Protein AF-A0A7S3SKT9-F1 (afdb_monomer_lite)

Sequence (133 aa):
GEGPEDDESVDGGITPSVGVTDDGWDVSSNMTMEVPSSEAVAAERRRREVLLQRSQEELEFPDEVDTPLEIPAKQRFARYRGLKSFRTSTWDPYEELPTEYSRIWEFEAFQSTARVVREQYVDDCYDLEGGGV

Structure (mmCIF, N/CA/C/O backbone):
data_AF-A0A7S3SKT9-F1
#
_entry.id   AF-A0A7S3SKT9-F1
#
loop_
_atom_site.group_PDB
_atom_site.id
_atom_site.type_symbol
_atom_site.label_atom_id
_atom_site.label_alt_id
_atom_site.label_comp_id
_atom_site.label_asym_id
_atom_site.label_entity_id
_atom_site.label_seq_id
_atom_site.pdbx_PDB_ins_code
_atom_site.Cartn_x
_atom_site.Cartn_y
_atom_site.Cartn_z
_atom_site.occupancy
_atom_site.B_iso_or_equiv
_atom_site.auth_seq_id
_atom_site.auth_comp_id
_atom_site.auth_asym_id
_atom_site.auth_atom_id
_atom_site.pdbx_PDB_model_num
ATOM 1 N N . GLY A 1 1 ? 26.212 59.040 34.677 1.00 35.34 1 GLY A N 1
ATOM 2 C CA . GLY A 1 1 ? 25.658 58.460 33.444 1.00 35.34 1 GLY A CA 1
ATOM 3 C C . GLY A 1 1 ? 25.681 59.542 32.397 1.00 35.34 1 GLY A C 1
ATOM 4 O O . GLY A 1 1 ? 26.724 60.170 32.272 1.00 35.34 1 GLY A O 1
ATOM 5 N N . GLU A 1 2 ? 24.612 59.811 31.660 1.00 37.66 2 GLU A N 1
ATOM 6 C CA . GLU A 1 2 ? 23.287 59.164 31.597 1.00 37.66 2 GLU A CA 1
ATOM 7 C C . GLU A 1 2 ? 22.686 59.449 30.198 1.00 37.66 2 GLU A C 1
ATOM 9 O O . GLU A 1 2 ? 23.268 60.221 29.435 1.00 37.66 2 GLU A O 1
ATOM 14 N N . GLY A 1 3 ? 21.559 58.816 29.847 1.00 38.81 3 GLY A N 1
ATOM 15 C CA . GLY A 1 3 ? 20.679 59.304 28.768 1.00 38.81 3 GLY A CA 1
ATOM 16 C C . GLY A 1 3 ? 19.714 60.386 29.295 1.00 38.81 3 GLY A 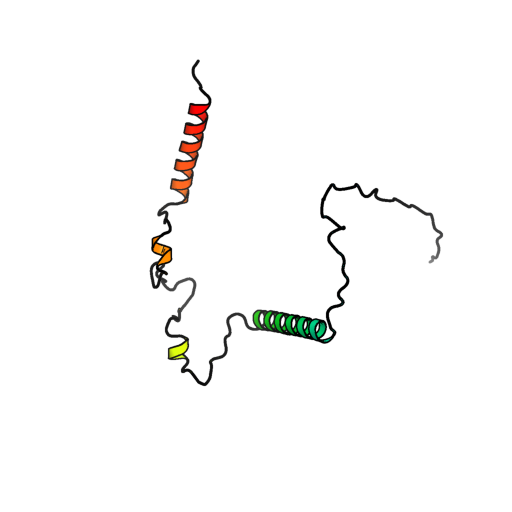C 1
ATOM 17 O O . GLY A 1 3 ? 20.063 61.028 30.290 1.00 38.81 3 GLY A O 1
ATOM 18 N N . PRO A 1 4 ? 18.482 60.516 28.758 1.00 57.97 4 PRO A N 1
ATOM 19 C CA . PRO A 1 4 ? 17.880 59.761 27.640 1.00 57.97 4 PRO A CA 1
ATOM 20 C C . PRO A 1 4 ? 17.155 60.661 26.591 1.00 57.97 4 PRO A C 1
ATOM 22 O O . PRO A 1 4 ? 17.327 61.874 26.623 1.00 57.97 4 PRO A O 1
ATOM 25 N N . GLU A 1 5 ? 16.391 60.020 25.683 1.00 45.66 5 GLU A N 1
ATOM 26 C CA . GLU A 1 5 ? 15.073 60.390 25.077 1.00 45.66 5 GLU A CA 1
ATOM 27 C C . GLU A 1 5 ? 14.834 61.741 24.333 1.00 45.66 5 GLU A C 1
ATOM 29 O O . GLU A 1 5 ? 15.294 62.784 24.785 1.00 45.66 5 GLU A O 1
ATOM 34 N N . ASP A 1 6 ? 14.015 61.893 23.264 1.00 44.69 6 ASP A N 1
ATOM 35 C CA . ASP A 1 6 ? 13.469 61.098 22.107 1.00 44.69 6 ASP A CA 1
ATOM 36 C C . ASP A 1 6 ? 12.550 62.082 21.284 1.00 44.69 6 ASP A C 1
ATOM 38 O O . ASP A 1 6 ? 12.169 63.113 21.840 1.00 44.69 6 ASP A O 1
ATOM 42 N N . ASP A 1 7 ? 12.091 61.956 20.019 1.00 46.03 7 ASP A N 1
ATOM 43 C CA . ASP A 1 7 ? 12.317 61.084 18.831 1.00 46.03 7 ASP A CA 1
ATOM 44 C C . ASP A 1 7 ? 11.963 61.890 17.523 1.00 46.03 7 ASP A C 1
ATOM 46 O O . ASP A 1 7 ? 12.800 62.656 17.050 1.00 46.03 7 ASP A O 1
ATOM 50 N N . GLU A 1 8 ? 10.714 61.805 17.016 1.00 43.25 8 GLU A N 1
ATOM 51 C CA . GLU A 1 8 ? 10.054 62.510 15.876 1.00 43.25 8 GLU A CA 1
ATOM 52 C C . GLU A 1 8 ? 10.393 62.134 14.400 1.00 43.25 8 GLU A C 1
ATOM 54 O O . GLU A 1 8 ? 11.154 62.798 13.699 1.00 43.25 8 GLU A O 1
ATOM 59 N N . SER A 1 9 ? 9.692 61.097 13.915 1.00 49.25 9 SER A N 1
ATOM 60 C CA . SER A 1 9 ? 8.862 61.018 12.678 1.00 49.25 9 SER A CA 1
ATOM 61 C C . SER A 1 9 ? 9.309 61.589 11.296 1.00 49.25 9 SER A C 1
ATOM 63 O O . SER A 1 9 ? 9.470 62.790 11.099 1.00 49.25 9 SER A O 1
ATOM 65 N N . VAL A 1 10 ? 9.297 60.730 10.250 1.00 48.28 10 VAL A N 1
ATOM 66 C CA . VAL A 1 10 ? 9.126 61.086 8.809 1.00 48.28 10 VAL A CA 1
ATOM 67 C C . VAL A 1 10 ? 8.372 59.965 8.050 1.00 48.28 10 VAL A C 1
ATOM 69 O O . VAL A 1 10 ? 8.584 58.784 8.318 1.00 48.28 10 VAL A O 1
ATOM 72 N N . ASP A 1 11 ? 7.502 60.336 7.099 1.00 44.66 11 ASP A N 1
ATOM 73 C CA . ASP A 1 11 ? 6.715 59.444 6.215 1.00 44.66 11 ASP A CA 1
ATOM 74 C C . ASP A 1 11 ? 7.532 58.807 5.060 1.00 44.66 11 ASP A C 1
ATOM 76 O O . ASP A 1 11 ? 8.561 59.329 4.634 1.00 44.66 11 ASP A O 1
ATOM 80 N N . GLY A 1 12 ? 7.054 57.678 4.521 1.00 41.09 12 GLY A N 1
ATOM 81 C CA . GLY A 1 12 ? 7.745 56.884 3.499 1.00 41.09 12 GLY A CA 1
ATOM 82 C C . GLY A 1 12 ? 6.844 55.937 2.698 1.00 41.09 12 GLY A C 1
ATOM 83 O O . GLY A 1 12 ? 7.217 54.787 2.464 1.00 41.09 12 GLY A O 1
ATOM 84 N N . GLY A 1 13 ? 5.647 56.379 2.301 1.00 36.22 13 GLY A N 1
ATOM 85 C CA . GLY A 1 13 ? 4.684 55.547 1.570 1.00 36.22 13 GLY A CA 1
ATOM 86 C C . GLY A 1 13 ? 5.191 54.995 0.224 1.00 36.22 13 GLY A C 1
ATOM 87 O O . GLY A 1 13 ? 5.362 55.738 -0.741 1.00 36.22 13 GLY A O 1
ATOM 88 N N . ILE A 1 14 ? 5.334 53.668 0.127 1.00 41.94 14 ILE A N 1
ATOM 89 C CA . ILE A 1 14 ? 5.531 52.934 -1.135 1.00 41.94 14 ILE A CA 1
ATOM 90 C C . ILE A 1 14 ? 4.276 52.103 -1.408 1.00 41.94 14 ILE A C 1
ATOM 92 O O . ILE A 1 14 ? 4.008 51.121 -0.716 1.00 41.94 14 ILE A O 1
ATOM 96 N N . THR A 1 15 ? 3.506 52.474 -2.431 1.00 41.81 15 THR A N 1
ATOM 97 C CA . THR A 1 15 ? 2.360 51.687 -2.898 1.00 41.81 15 THR A CA 1
ATOM 98 C C . THR A 1 15 ? 2.820 50.624 -3.905 1.00 41.81 15 THR A C 1
ATOM 100 O O . THR A 1 15 ? 3.274 50.974 -4.997 1.00 41.81 15 THR A O 1
ATOM 103 N N . PRO A 1 16 ? 2.704 49.315 -3.605 1.00 46.66 16 PRO A N 1
ATOM 104 C CA . PRO A 1 16 ? 2.923 48.291 -4.614 1.00 46.66 16 PRO A CA 1
ATOM 105 C C . PRO A 1 16 ? 1.783 48.354 -5.636 1.00 46.66 16 PRO A C 1
ATOM 107 O O . PRO A 1 16 ? 0.624 48.091 -5.317 1.00 46.66 16 PRO A O 1
ATOM 110 N N . SER A 1 17 ? 2.116 48.719 -6.875 1.00 45.38 17 SER A N 1
ATOM 111 C CA . SER A 1 17 ? 1.196 48.645 -8.009 1.00 45.38 17 SER A CA 1
ATOM 112 C C . SER A 1 17 ? 0.758 47.192 -8.202 1.00 45.38 17 SER A C 1
ATOM 114 O O . SER A 1 17 ? 1.545 46.358 -8.651 1.00 45.38 17 SER A O 1
ATOM 116 N N . VAL A 1 18 ? -0.488 46.875 -7.836 1.00 49.91 18 VAL A N 1
ATOM 117 C CA . VAL A 1 18 ? -1.071 45.565 -8.131 1.00 49.91 18 VAL A CA 1
ATOM 118 C C . VAL A 1 18 ? -1.285 45.468 -9.641 1.00 49.91 18 VAL A C 1
ATOM 120 O O . VAL A 1 18 ? -2.116 46.169 -10.219 1.00 49.91 18 VAL A O 1
ATOM 123 N N . GLY A 1 19 ? -0.475 44.635 -10.291 1.00 44.03 19 GLY A N 1
ATOM 124 C CA . GLY A 1 19 ? -0.663 44.308 -11.697 1.00 44.03 19 GLY A CA 1
ATOM 125 C C . GLY A 1 19 ? -1.974 43.550 -11.878 1.00 44.03 19 GLY A C 1
ATOM 126 O O . GLY A 1 19 ? -2.279 42.650 -11.099 1.00 44.03 19 GLY A O 1
ATOM 127 N N . VAL A 1 20 ? -2.737 43.904 -12.912 1.00 49.44 20 VAL A N 1
ATOM 128 C CA . VAL A 1 20 ? -3.871 43.089 -13.358 1.00 49.44 20 VAL A CA 1
ATOM 129 C C . VAL A 1 20 ? -3.310 41.770 -13.878 1.00 49.44 20 VAL A C 1
ATOM 131 O O . VAL A 1 20 ? -2.650 41.752 -14.917 1.00 49.44 20 VAL A O 1
ATOM 134 N N . THR A 1 21 ? -3.553 40.679 -13.157 1.00 49.12 21 THR A N 1
ATOM 135 C CA . THR A 1 21 ? -3.407 39.334 -13.708 1.00 49.12 21 THR A CA 1
ATOM 136 C C . THR A 1 21 ? -4.688 38.969 -14.454 1.00 49.12 21 THR A C 1
ATOM 138 O O . THR A 1 21 ? -5.794 39.257 -13.997 1.00 49.12 21 THR A O 1
ATOM 141 N N . ASP A 1 22 ? -4.538 38.360 -15.630 1.00 52.44 22 ASP A N 1
ATOM 142 C CA . ASP A 1 22 ? -5.639 37.948 -16.516 1.00 52.44 22 ASP A CA 1
ATOM 143 C C . ASP A 1 22 ? -6.278 36.625 -16.042 1.00 52.44 22 ASP A C 1
ATOM 145 O O . ASP A 1 22 ? -6.556 35.708 -16.813 1.00 52.44 22 ASP A O 1
ATOM 149 N N . ASP A 1 23 ? -6.464 36.496 -14.726 1.00 48.84 23 ASP A N 1
ATOM 150 C CA . ASP A 1 23 ? -7.095 35.344 -14.093 1.00 48.84 23 ASP A CA 1
ATOM 151 C C . ASP A 1 23 ? -8.611 35.439 -14.308 1.00 48.84 23 ASP A C 1
ATOM 153 O O . ASP A 1 23 ? -9.349 35.897 -13.434 1.00 48.84 23 ASP A O 1
ATOM 157 N N . GLY A 1 24 ? -9.060 35.036 -15.502 1.00 51.44 24 GLY A N 1
ATOM 158 C CA . GLY A 1 24 ? -10.428 35.149 -16.030 1.00 51.44 24 GLY A CA 1
ATOM 159 C C . GLY A 1 24 ? -11.513 34.335 -15.309 1.00 51.44 24 GLY A C 1
ATOM 160 O O . GLY A 1 24 ? -12.321 33.663 -15.951 1.00 51.44 24 GLY A O 1
ATOM 161 N N . TRP A 1 25 ? -11.551 34.392 -13.980 1.00 54.81 25 TRP A N 1
ATOM 162 C CA . TRP A 1 25 ? -12.648 33.904 -13.154 1.00 54.81 25 TRP A CA 1
ATOM 163 C C . TRP A 1 25 ? -13.833 34.862 -13.273 1.00 54.81 25 TRP A C 1
ATOM 165 O O . TRP A 1 25 ? -13.750 36.030 -12.897 1.00 54.81 25 TRP A O 1
ATOM 175 N N . ASP A 1 26 ? -14.953 34.365 -13.793 1.00 52.72 26 ASP A N 1
ATOM 176 C CA . ASP A 1 26 ? -16.154 35.166 -14.021 1.00 52.72 26 ASP A CA 1
ATOM 177 C C . ASP A 1 26 ? -16.865 35.540 -12.703 1.00 52.72 26 ASP A C 1
ATOM 179 O O . ASP A 1 26 ? -17.752 34.836 -12.212 1.00 52.72 26 ASP A O 1
ATOM 183 N N . VAL A 1 27 ? -16.510 36.706 -12.153 1.00 55.03 27 VAL A N 1
ATOM 184 C CA . VAL A 1 27 ? -17.158 37.325 -10.977 1.00 55.03 27 VAL A CA 1
ATOM 185 C C . VAL A 1 27 ? -18.551 37.909 -11.318 1.00 55.03 27 VAL A C 1
ATOM 187 O O . VAL A 1 27 ? -19.092 38.723 -10.573 1.00 55.03 27 VAL A O 1
ATOM 190 N N . SER A 1 28 ? -19.182 37.490 -12.423 1.00 51.56 28 SER A N 1
ATOM 191 C CA . SER A 1 28 ? -20.598 37.752 -12.725 1.00 51.56 28 SER A CA 1
ATOM 192 C C . SER A 1 28 ? -21.509 36.521 -12.601 1.00 51.56 28 SER A C 1
ATOM 194 O O . SER A 1 28 ? -22.731 36.668 -12.687 1.00 51.56 28 SER A O 1
ATOM 196 N N . SER A 1 29 ? -20.964 35.333 -12.292 1.00 56.22 29 SER A N 1
ATOM 197 C CA . SER A 1 29 ? -21.740 34.107 -12.039 1.00 56.22 29 SER A CA 1
ATOM 198 C C . SER A 1 29 ? -22.517 34.151 -10.709 1.00 56.22 29 SER A C 1
ATOM 200 O O . SER A 1 29 ? -22.194 33.463 -9.741 1.00 56.22 29 SER A O 1
ATOM 202 N N . ASN A 1 30 ? -23.579 34.957 -10.700 1.00 57.53 30 ASN A N 1
ATOM 203 C CA . ASN A 1 30 ? -24.684 35.000 -9.746 1.00 57.53 30 ASN A CA 1
ATOM 204 C C . ASN A 1 30 ? -24.304 34.842 -8.260 1.00 57.53 30 ASN A C 1
ATOM 206 O O . ASN A 1 30 ? -24.557 33.805 -7.644 1.00 57.53 30 ASN A O 1
ATOM 210 N N . MET A 1 31 ? -23.816 35.925 -7.646 1.00 51.06 31 MET A N 1
ATOM 211 C CA . MET A 1 31 ? -23.695 36.057 -6.186 1.00 51.06 31 MET A CA 1
ATOM 212 C C . MET A 1 31 ? -25.079 36.220 -5.512 1.00 51.06 31 MET A C 1
ATOM 214 O O . MET A 1 31 ? -25.312 37.145 -4.731 1.00 51.06 31 MET A O 1
ATOM 218 N N . THR A 1 32 ? -26.020 35.313 -5.802 1.00 57.19 32 THR A N 1
ATOM 219 C CA . THR A 1 32 ? -27.221 35.121 -4.987 1.00 57.19 32 THR A CA 1
ATOM 220 C C . THR A 1 32 ? -26.758 34.712 -3.598 1.00 57.19 32 THR A C 1
ATOM 222 O O . THR A 1 32 ? -26.364 33.573 -3.358 1.00 57.19 32 THR A O 1
ATOM 225 N N . MET A 1 33 ? -26.814 35.661 -2.667 1.00 58.00 33 MET A N 1
ATOM 226 C CA . MET A 1 33 ? -26.632 35.403 -1.245 1.00 58.00 33 MET A CA 1
ATOM 227 C C . MET A 1 33 ? -27.896 34.729 -0.691 1.00 58.00 33 MET A C 1
ATOM 229 O O . MET A 1 33 ? -28.612 35.289 0.138 1.00 58.00 33 MET A O 1
ATOM 233 N N . GLU A 1 34 ? -28.177 33.513 -1.165 1.00 65.12 34 GLU A N 1
ATOM 234 C CA . GLU A 1 34 ? -29.023 32.561 -0.452 1.00 65.12 34 GLU A CA 1
ATOM 235 C C . GLU A 1 34 ? -28.307 32.234 0.857 1.00 65.12 34 GLU A C 1
ATOM 237 O O . GLU A 1 34 ? -27.440 31.364 0.926 1.00 65.12 34 GLU A O 1
ATOM 242 N N . VAL A 1 35 ? -28.615 33.022 1.891 1.00 71.88 35 VAL A N 1
ATOM 243 C CA . VAL A 1 35 ? -28.061 32.845 3.231 1.00 71.88 35 VAL A CA 1
ATOM 244 C C . VAL A 1 35 ? -28.420 31.426 3.677 1.00 71.88 35 VAL A C 1
ATOM 246 O O . VAL A 1 35 ? -29.610 31.145 3.855 1.00 71.88 35 VAL A O 1
ATOM 249 N N . PRO A 1 36 ? -27.439 30.516 3.847 1.00 73.12 36 PRO A N 1
ATOM 250 C CA . PRO A 1 36 ? -27.732 29.150 4.251 1.00 73.12 36 PRO A CA 1
ATOM 251 C C . PRO A 1 36 ? -28.463 29.186 5.591 1.00 73.12 36 PRO A C 1
ATOM 253 O O . PRO A 1 36 ? -28.092 29.956 6.482 1.00 73.12 36 PRO A O 1
ATOM 256 N N . SER A 1 37 ? -29.517 28.375 5.730 1.00 82.06 37 SER A N 1
ATOM 257 C CA . SER A 1 37 ? -30.349 28.407 6.935 1.00 82.06 37 SER A CA 1
ATOM 258 C C . SER A 1 37 ? -29.500 28.196 8.191 1.00 82.06 37 SER A C 1
ATOM 260 O O . SER A 1 37 ? -28.463 27.525 8.163 1.00 82.06 37 SER A O 1
ATOM 262 N N . SER A 1 38 ? -29.943 28.746 9.322 1.00 83.75 38 SER A N 1
ATOM 263 C CA . SER A 1 38 ? -29.263 28.568 10.612 1.00 83.75 38 SER A CA 1
ATOM 264 C C . SER A 1 38 ? -29.014 27.088 10.936 1.00 83.75 38 SER A C 1
ATOM 266 O O . SER A 1 38 ? -27.965 26.739 11.476 1.00 83.75 38 SER A O 1
ATOM 268 N N . GLU A 1 39 ? -29.933 26.210 10.528 1.00 86.81 39 GLU A N 1
ATOM 269 C CA . GLU A 1 39 ? -29.812 24.754 10.624 1.00 86.81 39 GLU A CA 1
ATOM 270 C C . GLU A 1 39 ? -28.709 24.183 9.723 1.00 86.81 39 GLU A C 1
ATOM 272 O O . GLU A 1 39 ? -27.935 23.341 10.181 1.00 86.81 39 GLU A O 1
ATOM 277 N N . ALA A 1 40 ? -28.590 24.653 8.476 1.00 87.06 40 ALA A N 1
ATOM 278 C CA . ALA A 1 40 ? -27.536 24.241 7.548 1.00 87.06 40 ALA A CA 1
ATOM 279 C C . ALA A 1 40 ? -26.147 24.682 8.042 1.00 87.06 40 ALA A C 1
ATOM 281 O O . ALA A 1 40 ? -25.221 23.872 8.087 1.00 87.06 40 ALA A O 1
ATOM 282 N N . VAL A 1 41 ? -26.016 25.927 8.515 1.00 86.94 41 VAL A N 1
ATOM 283 C CA . VAL A 1 41 ? -24.772 26.441 9.121 1.00 86.94 41 VAL A CA 1
ATOM 284 C C . VAL A 1 41 ? -24.406 25.654 10.386 1.00 86.94 41 VAL A C 1
ATOM 286 O O . VAL A 1 41 ? -23.240 25.310 10.590 1.00 86.94 41 VAL A O 1
ATOM 289 N N . ALA A 1 42 ? -25.389 25.306 11.224 1.00 89.62 42 ALA A N 1
ATOM 290 C CA . ALA A 1 42 ? -25.174 24.487 12.417 1.00 89.62 42 ALA A CA 1
ATOM 291 C C . ALA A 1 42 ? -24.891 23.005 12.100 1.00 89.62 42 ALA A C 1
ATOM 293 O O . ALA A 1 42 ? -24.203 22.330 12.865 1.00 89.62 42 ALA A O 1
ATOM 294 N N . ALA A 1 43 ? -25.412 22.460 10.998 1.00 89.62 43 ALA A N 1
ATOM 295 C CA . ALA A 1 43 ? -25.069 21.122 10.518 1.00 89.62 43 ALA A CA 1
ATOM 296 C C . ALA A 1 43 ? -23.628 21.071 9.991 1.00 89.62 43 ALA A C 1
ATOM 298 O O . ALA A 1 43 ? -22.880 20.163 10.350 1.00 89.62 43 ALA A O 1
ATOM 299 N N . GLU A 1 44 ? -23.214 22.071 9.212 1.00 87.94 44 GLU A N 1
ATOM 300 C CA . GLU A 1 44 ? -21.863 22.135 8.653 1.00 87.94 44 GLU A CA 1
ATOM 301 C C . GLU A 1 44 ? -20.801 22.417 9.725 1.00 87.94 44 GLU A C 1
ATOM 303 O O . GLU A 1 44 ? -19.730 21.809 9.710 1.00 87.94 44 GLU A O 1
ATOM 308 N N . ARG A 1 45 ? -21.124 23.236 10.738 1.00 89.88 45 ARG A N 1
ATOM 309 C CA . ARG A 1 45 ? -20.268 23.385 11.924 1.00 89.88 45 ARG A CA 1
ATOM 310 C C . ARG A 1 45 ? -20.056 22.043 12.638 1.00 89.88 45 ARG A C 1
ATOM 312 O O . ARG A 1 45 ? -18.909 21.661 12.842 1.00 89.88 45 ARG A O 1
ATOM 319 N N . ARG A 1 46 ? -21.131 21.297 12.928 1.00 91.56 46 ARG A N 1
ATOM 320 C CA . ARG A 1 46 ? -21.047 19.975 13.583 1.00 91.56 46 ARG A CA 1
ATOM 321 C C . ARG A 1 46 ? -20.246 18.957 12.768 1.00 91.56 46 ARG A C 1
ATOM 323 O O . ARG A 1 46 ? -19.478 18.193 13.339 1.00 91.56 46 ARG A O 1
ATOM 330 N N . ARG A 1 47 ? -20.378 18.955 11.434 1.00 91.56 47 ARG A N 1
ATOM 331 C CA . ARG A 1 47 ? -19.538 18.125 10.546 1.00 91.56 47 ARG A CA 1
ATOM 332 C C . ARG A 1 47 ? -18.058 18.469 10.692 1.00 91.56 47 ARG A C 1
ATOM 334 O O . ARG A 1 47 ? -17.244 17.566 10.849 1.00 91.56 47 ARG A O 1
ATOM 341 N N . ARG A 1 48 ? -17.715 19.762 10.678 1.00 91.69 48 ARG A N 1
ATOM 342 C CA . ARG A 1 48 ? -16.335 20.232 10.865 1.00 91.69 48 ARG A CA 1
ATOM 343 C C . ARG A 1 48 ? -15.787 19.872 12.246 1.00 91.69 48 ARG A C 1
ATOM 345 O O . ARG A 1 48 ? -14.650 19.431 12.328 1.00 91.69 48 ARG A O 1
ATOM 352 N N . GLU A 1 49 ? -16.586 20.015 13.299 1.00 93.19 49 GLU A N 1
ATOM 353 C CA . GLU A 1 49 ? -16.220 19.625 14.669 1.00 93.19 49 GLU A CA 1
ATOM 354 C C . GLU A 1 49 ? -15.911 18.118 14.758 1.00 93.19 49 GLU A C 1
ATOM 356 O O . GLU A 1 49 ? -14.844 17.755 15.245 1.00 93.19 49 GLU A O 1
ATOM 361 N N . VAL A 1 50 ? -16.756 17.250 14.185 1.00 93.56 50 VAL A N 1
ATOM 362 C CA . VAL A 1 50 ? -16.524 15.789 14.143 1.00 93.56 50 VAL A CA 1
ATOM 363 C C . VAL A 1 50 ? -15.295 15.406 13.307 1.00 93.56 50 VAL A C 1
ATOM 365 O O . VAL A 1 50 ? -14.570 14.483 13.671 1.00 93.56 50 VAL A O 1
ATOM 368 N N . LEU A 1 51 ? -15.031 16.097 12.193 1.00 91.31 51 LEU A N 1
ATOM 369 C CA . LEU A 1 51 ? -13.825 15.862 11.385 1.00 91.31 51 LEU A CA 1
ATOM 370 C C . LEU A 1 51 ? -12.547 16.294 12.121 1.00 91.31 51 LEU A C 1
ATOM 372 O O . LEU A 1 51 ? -11.541 15.592 12.052 1.00 91.31 51 LEU A O 1
ATOM 376 N N . LEU A 1 52 ? -12.589 17.414 12.850 1.00 93.44 52 LEU A N 1
ATOM 377 C CA . LEU A 1 52 ? -11.467 17.885 13.666 1.00 93.44 52 LEU A CA 1
ATOM 378 C C . LEU A 1 52 ? -11.194 16.963 14.860 1.00 93.44 52 LEU A C 1
ATOM 380 O O . LEU A 1 52 ? -10.032 16.699 15.143 1.00 93.44 52 LEU A O 1
ATOM 384 N N . GLN A 1 53 ? -12.237 16.447 15.519 1.00 91.25 53 GLN A N 1
ATOM 385 C CA . GLN A 1 53 ? -12.107 15.468 16.607 1.00 91.25 53 GLN A CA 1
ATOM 386 C C . GLN A 1 53 ? -11.425 14.187 16.120 1.00 91.25 53 GLN A C 1
ATOM 388 O O . GLN A 1 53 ? -10.376 13.827 16.643 1.00 91.25 53 GLN A O 1
ATOM 393 N N . ARG A 1 54 ? -11.916 13.587 15.028 1.00 87.81 54 ARG A N 1
ATOM 394 C CA . ARG A 1 54 ? -11.292 12.397 14.420 1.00 87.81 54 ARG A CA 1
ATOM 395 C C . ARG A 1 54 ? -9.839 12.619 14.011 1.00 87.81 54 ARG A C 1
ATOM 397 O O . ARG A 1 54 ? -9.004 11.752 14.222 1.00 87.81 54 ARG A O 1
ATOM 404 N N . SER A 1 55 ? -9.524 13.796 13.470 1.00 89.75 55 SER A N 1
ATOM 405 C CA . SER A 1 55 ? -8.149 14.159 13.113 1.00 89.75 55 SER A CA 1
ATOM 406 C C . SER A 1 55 ? -7.236 14.375 14.328 1.00 89.75 55 SER A C 1
ATOM 408 O O . SER A 1 55 ? -6.022 14.376 14.149 1.00 89.75 55 SER A O 1
ATOM 410 N N . GLN A 1 56 ? -7.776 14.599 15.529 1.00 91.38 56 GLN A N 1
ATOM 411 C CA . GLN A 1 56 ? -7.004 14.649 16.777 1.00 91.38 56 GLN A CA 1
ATOM 412 C C . GLN A 1 56 ? -6.857 13.245 17.374 1.00 91.38 56 GLN A C 1
ATOM 414 O O . GLN A 1 56 ? -5.751 12.864 17.743 1.00 91.38 56 GLN A O 1
ATOM 419 N N . GLU A 1 57 ? -7.933 12.455 17.367 1.00 89.00 57 GLU A N 1
ATOM 420 C CA . GLU A 1 57 ? -7.949 11.041 17.770 1.00 89.00 57 GLU A CA 1
ATOM 421 C C . GLU A 1 57 ? -6.917 10.217 16.969 1.00 89.00 57 GLU A C 1
ATOM 423 O O . GLU A 1 57 ? -6.107 9.512 17.559 1.00 89.00 57 GLU A O 1
ATOM 428 N N . GLU A 1 58 ? -6.861 10.379 15.641 1.00 90.56 58 GLU A N 1
ATOM 429 C CA . GLU A 1 58 ? -5.906 9.694 14.745 1.00 90.56 58 GLU A CA 1
ATOM 430 C C . GLU A 1 58 ? -4.440 10.154 14.928 1.00 90.56 58 GLU A C 1
ATOM 432 O O . GLU A 1 58 ? -3.510 9.427 14.572 1.00 90.56 58 GLU A O 1
ATOM 437 N N . LEU A 1 59 ? -4.211 11.341 15.510 1.00 90.88 59 LEU A N 1
ATOM 438 C CA . LEU A 1 59 ? -2.873 11.832 15.875 1.00 90.88 59 LEU A CA 1
ATOM 439 C C . LEU A 1 59 ? -2.415 11.346 17.259 1.00 90.88 59 LEU A C 1
ATOM 441 O O . LEU A 1 59 ? -1.211 11.216 17.480 1.00 90.88 59 LEU A O 1
ATOM 445 N N . GLU A 1 60 ? -3.345 11.112 18.187 1.00 92.56 60 GLU A N 1
ATOM 446 C CA . GLU A 1 60 ? -3.055 10.613 19.537 1.00 92.56 60 GLU A CA 1
ATOM 447 C C . GLU A 1 60 ? -2.938 9.078 19.563 1.00 92.56 60 GLU A C 1
ATOM 449 O O . GLU A 1 60 ? -2.026 8.542 20.195 1.00 92.56 60 GLU A O 1
ATOM 454 N N . PHE A 1 61 ? -3.797 8.383 18.808 1.00 90.69 61 PHE A N 1
ATOM 455 C CA . PHE A 1 61 ? -3.902 6.922 18.743 1.00 90.69 61 PHE A CA 1
ATOM 456 C C . PHE A 1 61 ? -3.768 6.407 17.292 1.00 90.69 61 PHE A C 1
ATOM 458 O O . PHE A 1 61 ? -4.745 5.948 16.693 1.00 90.69 61 PHE A O 1
ATOM 465 N N . PRO A 1 62 ? -2.568 6.480 16.683 1.00 90.00 62 PRO A N 1
ATOM 466 C CA . PRO A 1 62 ? -2.348 5.967 15.333 1.00 90.00 62 PRO A CA 1
ATOM 467 C C . PRO A 1 62 ? -2.564 4.444 15.273 1.00 90.00 62 PRO A C 1
ATOM 469 O O . PRO A 1 62 ? -2.027 3.702 16.086 1.00 90.00 62 PRO A O 1
ATOM 472 N N . ASP A 1 63 ? -3.334 4.002 14.276 1.00 88.31 63 ASP A N 1
ATOM 473 C CA . ASP A 1 63 ? -3.753 2.614 13.990 1.00 88.31 63 ASP A CA 1
ATOM 474 C C . ASP A 1 63 ? -4.628 1.869 15.027 1.00 88.31 63 ASP A C 1
ATOM 476 O O . ASP A 1 63 ? -5.138 0.786 14.718 1.00 88.31 63 ASP A O 1
ATOM 480 N N . GLU A 1 64 ? -4.942 2.471 16.180 1.00 93.38 64 GLU A N 1
ATOM 481 C CA . GLU A 1 64 ? -5.834 1.858 17.173 1.00 93.38 64 GLU A CA 1
ATOM 482 C C . GLU A 1 64 ? -7.306 1.842 16.708 1.00 93.38 64 GLU A C 1
ATOM 484 O O . GLU A 1 64 ? -7.864 2.846 16.263 1.00 93.38 64 GLU A O 1
ATOM 489 N N . VAL A 1 65 ? -7.963 0.676 16.799 1.00 89.94 65 VAL A N 1
ATOM 490 C CA . VAL A 1 65 ? -9.354 0.490 16.348 1.00 89.94 65 VAL A CA 1
ATOM 491 C C . VAL A 1 65 ? -10.144 -0.403 17.305 1.00 89.94 65 VAL A C 1
ATOM 493 O O . VAL A 1 65 ? -9.983 -1.629 17.317 1.00 89.94 65 VAL A O 1
ATOM 496 N N . ASP A 1 66 ? -11.103 0.208 18.004 1.00 90.69 66 ASP A N 1
ATOM 497 C CA . ASP A 1 66 ? -12.058 -0.438 18.915 1.00 90.69 66 ASP A CA 1
ATOM 498 C C . ASP A 1 66 ? -12.643 -1.750 18.373 1.00 90.69 66 ASP A C 1
ATOM 500 O O . ASP A 1 66 ? -13.070 -1.837 17.212 1.00 90.69 66 ASP A O 1
ATOM 504 N N . THR A 1 67 ? -12.718 -2.778 19.224 1.00 91.94 67 THR A N 1
ATOM 505 C CA . THR A 1 67 ? -13.315 -4.075 18.876 1.00 91.94 67 THR A CA 1
ATOM 506 C C . THR A 1 67 ? -14.823 -4.088 19.165 1.00 91.94 67 THR A C 1
ATOM 508 O O . THR A 1 67 ? -15.205 -3.957 20.328 1.00 91.94 67 THR A O 1
ATOM 511 N N . PRO A 1 68 ? -15.703 -4.287 18.164 1.00 92.44 68 PRO A N 1
ATOM 512 C CA . PRO 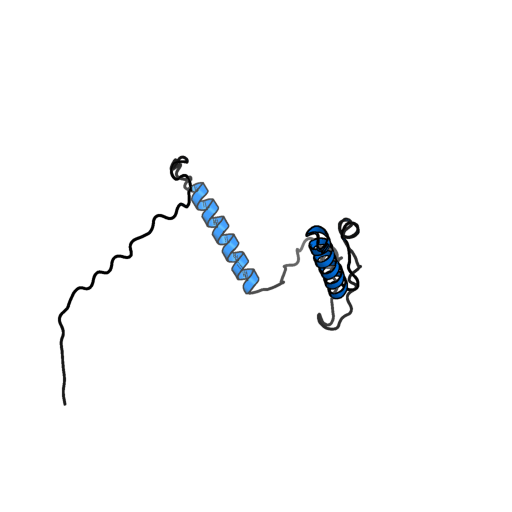A 1 68 ? -17.148 -4.275 18.371 1.00 92.44 68 PRO A CA 1
ATOM 513 C C . PRO A 1 68 ? -17.602 -5.483 19.195 1.00 92.44 68 PRO A C 1
ATOM 515 O O . PRO A 1 68 ? -17.245 -6.618 18.888 1.00 92.44 68 PRO A O 1
ATOM 518 N N . LEU A 1 69 ? -18.443 -5.240 20.201 1.00 93.56 69 LEU A N 1
ATOM 519 C CA . LEU A 1 69 ? -18.895 -6.262 21.157 1.00 93.56 69 LEU A CA 1
ATOM 520 C C . LEU A 1 69 ? -19.710 -7.395 20.503 1.00 93.56 69 LEU A C 1
ATOM 522 O O . LEU A 1 69 ? -19.616 -8.544 20.927 1.00 93.56 69 LEU A O 1
ATOM 526 N N . GLU A 1 70 ? -20.465 -7.083 19.445 1.00 95.00 70 GLU A N 1
ATOM 527 C CA . GLU A 1 70 ? -21.362 -8.021 18.750 1.00 95.00 70 GLU A CA 1
ATOM 528 C C . GLU A 1 70 ? -20.635 -9.060 17.874 1.00 95.00 70 GLU A C 1
ATOM 530 O O . GLU A 1 70 ? -21.202 -10.101 17.541 1.00 95.00 70 GLU A O 1
ATOM 535 N N . ILE A 1 71 ? -19.393 -8.784 17.451 1.00 93.81 71 ILE A N 1
ATOM 536 C CA . ILE A 1 71 ? -18.658 -9.617 16.485 1.00 93.81 71 ILE A CA 1
ATOM 537 C C . ILE A 1 71 ? -17.336 -10.060 17.117 1.00 93.81 71 ILE A C 1
ATOM 539 O O . ILE A 1 71 ? -16.471 -9.215 17.357 1.00 93.81 71 ILE A O 1
ATOM 543 N N . PRO A 1 72 ? -17.101 -11.373 17.321 1.00 94.94 72 PRO A N 1
ATOM 544 C CA . PRO A 1 72 ? -15.838 -11.860 17.864 1.00 94.94 72 PRO A CA 1
ATOM 545 C C . PRO A 1 72 ? -14.645 -11.326 17.065 1.00 94.94 72 PRO A C 1
ATOM 547 O O . PRO A 1 72 ? -14.604 -11.477 15.843 1.00 94.94 72 PRO A O 1
ATOM 550 N N . ALA A 1 73 ? -13.642 -10.758 17.743 1.00 93.44 73 ALA A N 1
ATOM 551 C CA . ALA A 1 73 ? -12.499 -10.108 17.089 1.00 93.44 73 ALA A CA 1
ATOM 552 C C . ALA A 1 73 ? -11.811 -11.005 16.036 1.00 93.44 73 ALA A C 1
ATOM 554 O O . ALA A 1 73 ? -11.444 -10.532 14.963 1.00 93.44 73 ALA A O 1
ATOM 555 N N . LYS A 1 74 ? -11.742 -12.324 16.284 1.00 93.31 74 LYS A N 1
ATOM 556 C CA . LYS A 1 74 ? -11.239 -13.333 15.330 1.00 93.31 74 LYS A CA 1
ATOM 557 C C . LYS A 1 74 ? -12.000 -13.365 13.992 1.00 93.31 74 LYS A C 1
ATOM 559 O O . LYS A 1 74 ? -11.400 -13.692 12.977 1.00 93.31 74 LYS A O 1
ATOM 564 N N . GLN A 1 75 ? -13.300 -13.070 13.981 1.00 95.06 75 GLN A N 1
ATOM 565 C CA . GLN A 1 75 ? -14.104 -12.995 12.756 1.00 95.06 75 GLN A CA 1
ATOM 566 C C . GLN A 1 75 ? -13.899 -11.656 12.039 1.00 95.06 75 GLN A C 1
ATOM 568 O O . GLN A 1 75 ? -13.659 -11.647 10.835 1.00 95.06 75 GLN A O 1
ATOM 573 N N . ARG A 1 76 ? -13.927 -10.532 12.774 1.00 93.75 76 ARG A N 1
ATOM 574 C CA . ARG A 1 76 ? -13.698 -9.190 12.204 1.00 93.75 76 ARG A CA 1
ATOM 575 C C . ARG A 1 76 ? -12.328 -9.077 11.535 1.00 93.75 76 ARG A C 1
ATOM 577 O O . ARG A 1 76 ? -12.226 -8.575 10.423 1.00 93.75 76 ARG A O 1
ATOM 584 N N . PHE A 1 77 ? -11.289 -9.569 12.204 1.00 94.31 77 PHE A N 1
ATOM 585 C CA . PHE A 1 77 ? -9.905 -9.477 11.749 1.00 94.31 77 PHE A CA 1
ATOM 586 C C . PHE A 1 77 ? -9.419 -10.749 11.029 1.00 94.31 77 PHE A C 1
ATOM 588 O O . PHE A 1 77 ? -8.222 -11.006 10.974 1.00 94.31 77 PHE A O 1
ATOM 595 N N . ALA A 1 78 ? -10.321 -11.552 10.450 1.00 94.50 78 ALA A N 1
ATOM 596 C CA . ALA A 1 78 ? -9.983 -12.864 9.879 1.00 94.50 78 ALA A CA 1
ATOM 597 C C . ALA A 1 78 ? -8.952 -12.843 8.726 1.00 94.50 78 ALA A C 1
ATOM 599 O O . ALA A 1 78 ? -8.323 -13.867 8.479 1.00 94.50 78 ALA A O 1
ATOM 600 N N . ARG A 1 79 ? -8.771 -11.702 8.039 1.00 92.25 79 ARG A N 1
ATOM 601 C CA . ARG A 1 79 ? -7.753 -11.496 6.982 1.00 92.25 79 ARG A CA 1
ATOM 602 C C . ARG A 1 79 ? -6.457 -10.831 7.474 1.00 92.25 79 ARG A C 1
ATOM 604 O O . ARG A 1 79 ? -5.545 -10.600 6.690 1.00 92.25 79 ARG A O 1
ATOM 611 N N . TYR A 1 80 ? -6.371 -10.469 8.753 1.00 93.38 80 TYR A N 1
ATOM 612 C CA . TYR A 1 80 ? -5.214 -9.761 9.299 1.00 93.38 80 TYR A CA 1
ATOM 613 C C . TYR A 1 80 ? -4.196 -10.762 9.851 1.00 93.38 80 TYR A C 1
ATOM 615 O O . TYR A 1 80 ? -4.546 -11.689 10.583 1.00 93.38 80 TYR A O 1
ATOM 623 N N . ARG A 1 81 ? -2.915 -10.550 9.532 1.00 92.06 81 ARG A N 1
ATOM 624 C CA . ARG A 1 81 ? -1.799 -11.389 9.988 1.00 92.06 81 ARG A CA 1
ATOM 625 C C . ARG A 1 81 ? -0.881 -10.640 10.948 1.00 92.06 81 ARG A C 1
ATOM 627 O O . ARG A 1 81 ? -0.374 -9.571 10.627 1.00 92.06 81 ARG A O 1
ATOM 634 N N . GLY A 1 82 ? -0.633 -11.233 12.115 1.00 92.56 82 GLY A N 1
ATOM 635 C CA . GLY A 1 82 ? 0.329 -10.713 13.085 1.00 92.56 82 GLY A CA 1
ATOM 636 C C . GLY A 1 82 ? 1.768 -10.988 12.644 1.00 92.56 82 GLY A C 1
ATOM 637 O O . GLY A 1 82 ? 2.172 -12.146 12.541 1.00 92.56 82 GLY A O 1
ATOM 638 N N . LEU A 1 83 ? 2.548 -9.932 12.408 1.00 93.31 83 LEU A N 1
ATOM 639 C CA . LEU A 1 83 ? 3.977 -10.026 12.101 1.00 93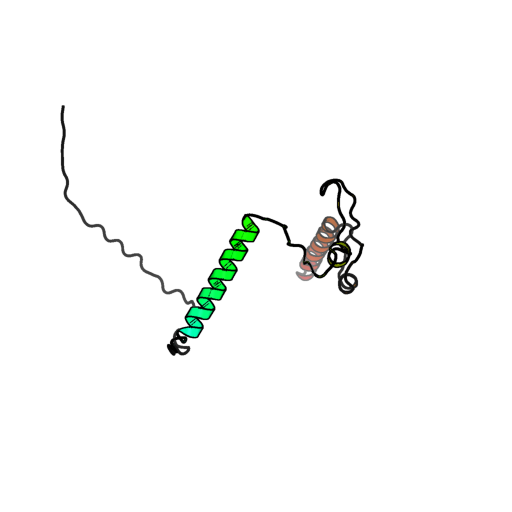.31 83 LEU A CA 1
ATOM 640 C C . LEU A 1 83 ? 4.816 -9.882 13.376 1.00 93.31 83 LEU A C 1
ATOM 642 O O . LEU A 1 83 ? 4.500 -9.083 14.253 1.00 93.31 83 LEU A O 1
ATOM 646 N N . LYS A 1 84 ? 5.943 -10.598 13.458 1.00 93.00 84 LYS A N 1
ATOM 647 C CA . LYS A 1 84 ? 6.903 -10.455 14.572 1.00 93.00 84 LYS A CA 1
ATOM 648 C C . LYS A 1 84 ? 7.739 -9.169 14.467 1.00 93.00 84 LYS A C 1
ATOM 650 O O . LYS A 1 84 ? 8.287 -8.696 15.456 1.00 93.00 84 LYS A O 1
ATOM 655 N N . SER A 1 85 ? 7.896 -8.653 13.250 1.00 94.62 85 SER A N 1
ATOM 656 C CA . SER A 1 85 ? 8.674 -7.457 12.911 1.00 94.62 85 SER A CA 1
ATOM 657 C C . SER A 1 85 ? 8.337 -7.028 11.485 1.00 94.62 85 SER A C 1
ATOM 659 O O . SER A 1 85 ? 8.558 -7.807 10.556 1.00 94.62 85 SER A O 1
ATOM 661 N N . PHE A 1 86 ? 7.877 -5.792 11.292 1.00 90.75 86 PHE A N 1
ATOM 662 C CA . PHE A 1 86 ? 7.589 -5.232 9.963 1.00 90.75 86 PHE A CA 1
ATOM 663 C C . PHE A 1 86 ? 8.816 -5.155 9.036 1.00 90.75 86 PHE A C 1
ATOM 665 O O . PHE A 1 86 ? 8.658 -5.080 7.825 1.00 90.75 86 PHE A O 1
ATOM 672 N N . ARG A 1 87 ? 10.043 -5.176 9.582 1.00 94.19 87 ARG A N 1
ATOM 673 C CA . ARG A 1 87 ? 11.289 -5.059 8.796 1.00 94.19 87 ARG A CA 1
ATOM 674 C C . ARG A 1 87 ? 11.911 -6.395 8.391 1.00 94.19 87 ARG A C 1
ATOM 676 O O . ARG A 1 87 ? 12.796 -6.406 7.545 1.00 94.19 87 ARG A O 1
ATOM 683 N N . THR A 1 88 ? 11.541 -7.494 9.053 1.00 95.00 88 THR A N 1
ATOM 684 C CA . THR A 1 88 ? 12.261 -8.781 8.937 1.00 95.00 88 THR A CA 1
ATOM 685 C C . THR A 1 88 ? 11.364 -10.018 8.892 1.00 95.00 88 THR A C 1
ATOM 687 O O . THR A 1 88 ? 11.877 -11.125 8.747 1.00 95.00 88 THR A O 1
ATOM 690 N N . SER A 1 89 ? 10.042 -9.864 9.004 1.00 94.56 89 SER A N 1
ATOM 691 C CA . SER A 1 89 ? 9.103 -10.951 8.698 1.00 94.56 89 SER A CA 1
ATOM 692 C C . SER A 1 89 ? 8.904 -11.016 7.185 1.00 94.56 89 SER A C 1
ATOM 694 O O . SER A 1 89 ? 8.729 -9.981 6.548 1.00 94.56 89 SER A O 1
ATOM 696 N N . THR A 1 90 ? 8.906 -12.215 6.610 1.00 92.81 90 THR A N 1
ATOM 697 C CA . THR A 1 90 ? 8.579 -12.418 5.194 1.00 92.81 90 THR A CA 1
ATOM 698 C C . THR A 1 90 ? 7.103 -12.123 4.936 1.00 92.81 90 THR A C 1
ATOM 700 O O . THR A 1 90 ? 6.241 -12.635 5.651 1.00 92.81 90 THR A O 1
ATOM 703 N N . TRP A 1 91 ? 6.825 -11.343 3.894 1.00 91.25 91 TRP A N 1
ATOM 704 C CA . TRP A 1 91 ? 5.492 -11.063 3.364 1.00 91.25 91 TRP A CA 1
ATOM 705 C C . TRP A 1 91 ? 5.509 -11.394 1.870 1.00 91.25 91 TRP A C 1
ATOM 707 O O . TRP A 1 91 ? 6.452 -11.001 1.184 1.00 91.25 91 TRP A O 1
ATOM 717 N N . ASP A 1 92 ? 4.512 -12.126 1.378 1.00 91.00 92 ASP A N 1
ATOM 718 C CA . ASP A 1 92 ? 4.402 -12.479 -0.040 1.00 91.00 92 ASP A CA 1
ATOM 719 C C . ASP A 1 92 ? 3.722 -11.329 -0.817 1.00 91.00 92 ASP A C 1
ATOM 721 O O . ASP A 1 92 ? 2.612 -10.931 -0.444 1.00 91.00 92 ASP A O 1
ATOM 725 N N . PRO A 1 93 ? 4.355 -10.753 -1.861 1.00 91.19 93 PRO A N 1
ATOM 726 C CA . PRO A 1 93 ? 3.736 -9.722 -2.696 1.00 91.19 93 PRO A CA 1
ATOM 727 C C . PRO A 1 93 ? 2.504 -10.195 -3.482 1.00 91.19 93 PRO A C 1
ATOM 729 O O . PRO A 1 93 ? 1.684 -9.360 -3.855 1.00 91.19 93 PRO A O 1
ATOM 732 N N . TYR A 1 94 ? 2.368 -11.501 -3.742 1.00 91.00 94 TYR A N 1
ATOM 733 C CA . TYR A 1 94 ? 1.366 -12.057 -4.661 1.00 91.00 94 TYR A CA 1
ATOM 734 C C . TYR A 1 94 ? 0.150 -12.689 -3.957 1.00 91.00 94 TYR A C 1
ATOM 736 O O . TYR A 1 94 ? -0.719 -13.285 -4.598 1.00 91.00 94 TYR A O 1
ATOM 744 N N . GLU A 1 95 ? 0.064 -12.553 -2.635 1.00 91.62 95 GLU A N 1
ATOM 745 C CA . GLU A 1 95 ? -0.987 -13.129 -1.793 1.00 91.62 95 GLU A CA 1
ATOM 746 C C . GLU A 1 95 ? -2.227 -12.215 -1.691 1.00 91.62 95 GLU A C 1
ATOM 748 O O . GLU A 1 95 ? -2.111 -11.005 -1.515 1.00 91.62 95 GLU A O 1
ATOM 753 N N . GLU A 1 96 ? -3.426 -12.803 -1.797 1.00 89.81 96 GLU A N 1
ATOM 754 C CA . GLU A 1 96 ? -4.740 -12.117 -1.767 1.00 89.81 96 GLU A CA 1
ATOM 755 C C . GLU A 1 96 ? -4.909 -10.922 -2.745 1.00 89.81 96 GLU A C 1
ATOM 757 O O . GLU A 1 96 ? -5.741 -10.038 -2.523 1.00 89.81 96 GLU A O 1
ATOM 762 N N . LEU A 1 97 ? -4.174 -10.900 -3.867 1.00 91.56 97 LEU A N 1
ATOM 763 C CA . LEU A 1 97 ? -4.273 -9.831 -4.872 1.00 91.56 97 LEU A CA 1
ATOM 764 C C . LEU A 1 97 ? -5.691 -9.689 -5.487 1.00 91.56 97 LEU A C 1
ATOM 766 O O . LEU A 1 97 ? -6.309 -10.693 -5.860 1.00 91.56 97 LEU A O 1
ATOM 770 N N . PRO A 1 98 ? -6.203 -8.452 -5.682 1.00 95.00 98 PRO A N 1
ATOM 771 C CA . PRO A 1 98 ? -7.447 -8.199 -6.412 1.00 95.00 98 PRO A CA 1
ATOM 772 C C . PRO A 1 98 ? -7.404 -8.687 -7.866 1.00 95.00 98 PRO A C 1
ATOM 774 O O . PRO A 1 98 ? -6.358 -8.676 -8.514 1.00 95.00 98 PRO A O 1
ATOM 777 N N . THR A 1 99 ? -8.568 -9.026 -8.432 1.00 93.88 99 THR A N 1
ATOM 778 C CA . THR A 1 99 ? -8.675 -9.494 -9.830 1.00 93.88 99 THR A CA 1
ATOM 779 C C . THR A 1 99 ? -8.174 -8.444 -10.826 1.00 93.88 99 THR A C 1
ATOM 781 O O . THR A 1 99 ? -7.607 -8.776 -11.863 1.00 93.88 99 THR A O 1
ATOM 784 N N . GLU A 1 100 ? -8.319 -7.166 -10.497 1.00 96.12 100 GLU A N 1
ATOM 785 C CA . GLU A 1 100 ? -7.839 -6.014 -11.259 1.00 96.12 100 GLU A CA 1
ATOM 786 C C . GLU A 1 100 ? -6.312 -6.011 -11.433 1.00 96.12 100 GLU A C 1
ATOM 788 O O . GLU A 1 100 ? -5.828 -5.527 -12.455 1.00 96.12 100 GLU A O 1
ATOM 793 N N . TYR A 1 101 ? -5.557 -6.604 -10.499 1.00 94.50 101 TYR A N 1
ATOM 794 C CA . TYR A 1 101 ? -4.093 -6.679 -10.568 1.00 94.50 101 TYR A CA 1
ATOM 795 C C . TYR A 1 101 ? -3.609 -7.547 -11.745 1.00 94.50 101 TYR A C 1
ATOM 797 O O . TYR A 1 101 ? -2.553 -7.296 -12.310 1.00 94.50 101 TYR A O 1
ATOM 805 N N . SER A 1 102 ? -4.427 -8.497 -12.216 1.00 91.44 102 SER A N 1
ATOM 806 C CA . SER A 1 102 ? -4.144 -9.269 -13.442 1.00 91.44 102 SER A CA 1
ATOM 807 C C . SER A 1 102 ? -4.210 -8.454 -14.745 1.00 91.44 102 SER A C 1
ATOM 809 O O . SER A 1 102 ? -3.934 -8.992 -15.816 1.00 91.44 102 SER A O 1
ATOM 811 N N . ARG A 1 103 ? -4.613 -7.175 -14.680 1.00 95.06 103 ARG A N 1
ATOM 812 C CA . ARG A 1 103 ? -4.763 -6.279 -15.842 1.00 95.06 103 ARG A CA 1
ATOM 813 C C . ARG A 1 103 ? -3.656 -5.226 -15.948 1.00 95.06 103 ARG A C 1
ATOM 815 O O . ARG A 1 103 ? -3.651 -4.474 -16.921 1.00 95.06 103 ARG A O 1
ATOM 822 N N . ILE A 1 104 ? -2.769 -5.133 -14.955 1.00 94.62 104 ILE A N 1
ATOM 823 C CA . ILE A 1 104 ? -1.614 -4.225 -14.978 1.00 94.62 104 ILE A CA 1
ATOM 824 C C . ILE A 1 104 ? -0.345 -4.975 -15.395 1.00 94.62 104 ILE A C 1
ATOM 826 O O . ILE A 1 104 ? -0.290 -6.201 -15.347 1.00 94.62 104 ILE A O 1
ATOM 830 N N . TRP A 1 105 ? 0.673 -4.227 -15.818 1.00 94.06 105 TRP A N 1
ATOM 831 C CA . TRP A 1 105 ? 1.953 -4.781 -16.257 1.00 94.06 105 TRP A CA 1
ATOM 832 C C . TRP A 1 105 ? 3.000 -4.654 -15.153 1.00 94.06 105 TRP A C 1
ATOM 834 O O . TRP A 1 105 ? 3.267 -3.553 -14.669 1.00 94.06 105 TRP A O 1
ATOM 844 N N . GLU A 1 106 ? 3.606 -5.778 -14.784 1.00 92.62 106 GLU A N 1
ATOM 845 C CA . GLU A 1 106 ? 4.758 -5.831 -13.888 1.00 92.62 106 GLU A CA 1
ATOM 846 C C . GLU A 1 106 ? 6.073 -5.762 -14.683 1.00 92.62 106 GLU A C 1
ATOM 848 O O . GLU A 1 106 ? 6.172 -6.276 -15.798 1.00 92.62 106 GLU A O 1
ATOM 853 N N . PHE A 1 107 ? 7.095 -5.127 -14.103 1.00 95.19 107 PHE A N 1
ATOM 854 C CA . PHE A 1 107 ? 8.426 -4.998 -14.696 1.00 95.19 107 PHE A CA 1
ATOM 855 C C . PHE A 1 107 ? 9.485 -5.577 -13.753 1.00 95.19 107 PHE A C 1
ATOM 857 O O . PHE A 1 107 ? 9.876 -4.908 -12.797 1.00 95.19 107 PHE A O 1
ATOM 864 N N . GLU A 1 108 ? 10.012 -6.763 -14.075 1.00 92.69 108 GLU A N 1
ATOM 865 C CA . GLU A 1 108 ? 11.108 -7.425 -13.338 1.00 92.69 108 GLU A CA 1
ATOM 866 C C . GLU A 1 108 ? 12.285 -6.472 -13.053 1.00 92.69 108 GLU A C 1
ATOM 868 O O . GLU A 1 108 ? 12.829 -6.439 -11.951 1.00 92.69 108 GLU A O 1
ATOM 873 N N . ALA A 1 109 ? 12.649 -5.647 -14.041 1.00 94.31 109 ALA A N 1
ATOM 874 C CA . ALA A 1 109 ? 13.747 -4.693 -13.948 1.00 94.31 109 ALA A CA 1
ATOM 875 C C . 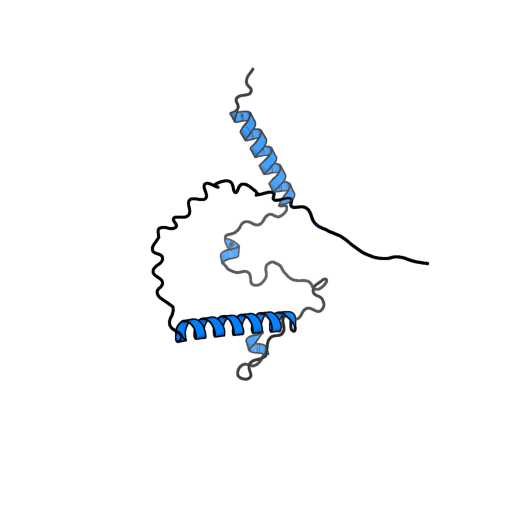ALA A 1 109 ? 13.369 -3.326 -14.551 1.00 94.31 109 ALA A C 1
ATOM 877 O O . ALA A 1 109 ? 13.931 -2.883 -15.557 1.00 94.31 109 ALA A O 1
ATOM 878 N N . PHE A 1 110 ? 12.416 -2.631 -13.914 1.00 95.38 110 PHE A N 1
ATOM 879 C CA . PHE A 1 110 ? 11.893 -1.330 -14.369 1.00 95.38 110 PHE A CA 1
ATOM 880 C C . PHE A 1 110 ? 12.982 -0.328 -14.799 1.00 95.38 110 PHE A C 1
ATOM 882 O O . PHE A 1 110 ? 12.857 0.292 -15.851 1.00 95.38 110 PHE A O 1
ATOM 889 N N . GLN A 1 111 ? 14.076 -0.192 -14.037 1.00 96.31 111 GLN A N 1
ATOM 890 C CA . GLN A 1 111 ? 15.137 0.779 -14.346 1.00 96.31 111 GLN A CA 1
ATOM 891 C C . GLN A 1 111 ? 15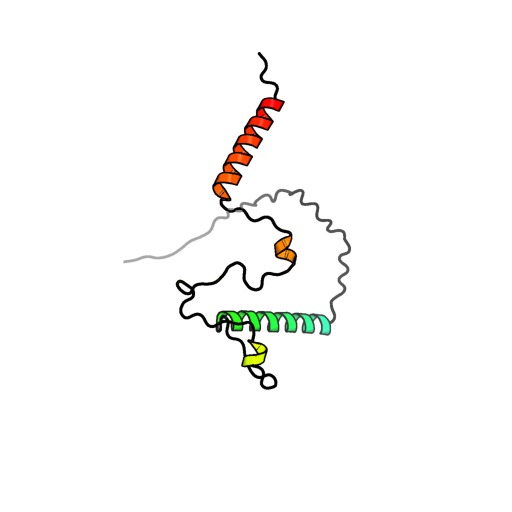.888 0.479 -15.654 1.00 96.31 111 GLN A C 1
ATOM 893 O O . GLN A 1 111 ? 16.217 1.414 -16.384 1.00 96.31 111 GLN A O 1
ATOM 898 N N . SER A 1 112 ? 16.153 -0.793 -15.980 1.00 95.88 112 SER A N 1
ATOM 899 C CA . SER A 1 112 ? 16.799 -1.148 -17.251 1.00 95.88 112 SER A CA 1
ATOM 900 C C . SER A 1 112 ? 15.835 -1.015 -18.422 1.00 95.88 112 SER A C 1
ATOM 902 O O . SER A 1 112 ? 16.205 -0.430 -19.438 1.00 95.88 112 SER A O 1
ATOM 904 N N . THR A 1 113 ? 14.586 -1.466 -18.269 1.00 94.75 113 THR A N 1
ATOM 905 C CA . THR A 1 113 ? 13.564 -1.345 -19.320 1.00 94.75 113 THR A CA 1
ATOM 906 C C . THR A 1 113 ? 13.282 0.124 -19.642 1.00 94.75 113 THR A C 1
ATOM 908 O O . THR A 1 113 ? 13.311 0.515 -20.805 1.00 94.75 113 THR A O 1
ATOM 911 N N . ALA A 1 114 ? 13.125 0.974 -18.622 1.00 95.62 114 ALA A N 1
ATOM 912 C CA . ALA A 1 114 ? 12.919 2.414 -18.786 1.00 95.62 114 ALA A CA 1
ATOM 913 C C . ALA A 1 114 ? 14.152 3.172 -19.320 1.00 95.62 114 ALA A C 1
ATOM 915 O O . ALA A 1 114 ? 14.007 4.316 -19.757 1.00 95.62 114 ALA A O 1
ATOM 916 N N . ARG A 1 115 ? 15.354 2.572 -19.287 1.00 95.69 115 ARG A N 1
ATOM 917 C CA . ARG A 1 115 ? 16.529 3.101 -19.996 1.00 95.69 115 ARG A CA 1
ATOM 918 C C . ARG A 1 115 ? 16.480 2.720 -21.472 1.00 95.69 115 ARG A C 1
ATOM 920 O O . ARG A 1 115 ? 16.513 3.618 -22.299 1.00 95.69 115 ARG A O 1
ATOM 927 N N . VAL A 1 116 ? 16.335 1.430 -21.785 1.00 95.88 116 VAL A N 1
ATOM 928 C CA . VAL A 1 116 ? 16.335 0.919 -23.170 1.00 95.88 116 VAL A CA 1
ATOM 929 C C . VAL A 1 116 ? 15.211 1.542 -24.000 1.00 95.88 116 VAL A C 1
ATOM 931 O O . VAL A 1 116 ? 15.468 2.025 -25.093 1.00 95.88 116 VAL A O 1
ATOM 934 N N . VAL A 1 117 ? 13.991 1.632 -23.460 1.00 94.75 117 VAL A N 1
ATOM 935 C CA . VAL A 1 117 ? 12.853 2.260 -24.162 1.00 94.75 117 VAL A CA 1
ATOM 936 C C . VAL A 1 117 ? 13.073 3.763 -24.391 1.00 94.75 117 VAL A C 1
ATOM 938 O O . VAL A 1 117 ? 12.588 4.312 -25.374 1.00 94.75 117 VAL A O 1
ATOM 941 N N . ARG A 1 118 ? 13.822 4.446 -23.514 1.00 94.88 118 ARG A N 1
ATOM 942 C CA . ARG A 1 118 ? 14.167 5.867 -23.691 1.00 94.88 118 ARG A CA 1
ATOM 943 C C . ARG A 1 118 ? 15.275 6.069 -24.721 1.00 94.88 118 ARG A C 1
ATOM 945 O O . ARG A 1 118 ? 15.234 7.048 -25.447 1.00 94.88 118 ARG A O 1
ATOM 952 N N . GLU A 1 119 ? 16.250 5.167 -24.744 1.00 94.06 119 GLU A N 1
ATOM 953 C CA . GLU A 1 119 ? 17.337 5.113 -25.726 1.00 94.06 119 GLU A CA 1
ATOM 954 C C . GLU A 1 119 ? 16.732 4.916 -27.128 1.00 94.06 119 GLU A C 1
ATOM 956 O O . GLU A 1 119 ? 16.864 5.795 -27.971 1.00 94.06 119 GLU A O 1
ATOM 961 N N . GLN A 1 120 ? 15.881 3.895 -27.291 1.00 93.69 120 GLN A N 1
ATOM 962 C CA . GLN A 1 120 ? 15.101 3.645 -28.512 1.00 93.69 120 GLN A CA 1
ATOM 963 C C . GLN A 1 120 ? 14.228 4.836 -28.931 1.00 93.69 120 GLN A C 1
ATOM 965 O O . GLN A 1 120 ? 14.290 5.245 -30.080 1.00 93.69 120 GLN A O 1
ATOM 970 N N . TYR A 1 121 ? 13.467 5.442 -28.011 1.00 94.50 121 TYR A N 1
ATOM 971 C CA . TYR A 1 121 ? 12.648 6.621 -28.327 1.00 94.50 121 TYR A CA 1
ATOM 972 C C . TYR A 1 121 ? 13.484 7.811 -28.831 1.00 94.50 121 TYR A C 1
ATOM 974 O O . TYR A 1 121 ? 13.024 8.577 -29.672 1.00 94.50 121 TYR A O 1
ATOM 982 N N . VAL A 1 122 ? 14.701 7.993 -28.309 1.00 92.94 122 VAL A N 1
ATOM 983 C CA . VAL A 1 122 ? 15.608 9.060 -28.753 1.00 92.94 122 VAL A CA 1
ATOM 984 C C . VAL A 1 122 ? 16.171 8.754 -30.143 1.00 92.94 122 VAL A C 1
ATOM 986 O O . VAL A 1 122 ? 16.184 9.652 -30.983 1.00 92.94 122 VAL A O 1
ATOM 989 N N . ASP A 1 123 ? 16.563 7.506 -30.406 1.00 89.62 123 ASP A N 1
ATOM 990 C CA . ASP A 1 123 ? 17.024 7.059 -31.726 1.00 89.62 123 ASP A CA 1
ATOM 991 C C . ASP A 1 123 ? 15.900 7.184 -32.781 1.00 89.62 123 ASP A C 1
ATOM 993 O O . ASP A 1 123 ? 16.092 7.837 -33.808 1.00 89.62 123 ASP A O 1
ATOM 997 N N . ASP A 1 124 ? 14.695 6.676 -32.479 1.00 87.81 124 ASP A N 1
ATOM 998 C CA . ASP A 1 124 ? 13.484 6.789 -33.313 1.00 87.81 124 ASP A CA 1
ATOM 999 C C . ASP A 1 124 ? 13.148 8.259 -33.643 1.00 87.81 124 ASP A C 1
ATOM 1001 O O . ASP A 1 124 ? 12.711 8.577 -34.751 1.00 87.81 124 ASP A O 1
ATOM 1005 N N . CYS A 1 125 ? 13.346 9.180 -32.691 1.00 83.56 125 CYS A N 1
ATOM 1006 C CA . CYS A 1 125 ? 13.140 10.610 -32.920 1.00 83.56 125 CYS A CA 1
ATOM 1007 C C . CYS A 1 125 ? 14.194 11.225 -33.854 1.00 83.56 125 CYS A C 1
ATOM 1009 O O . CYS A 1 125 ? 13.829 12.057 -34.682 1.00 83.56 125 CYS A O 1
ATOM 1011 N N . TYR A 1 126 ? 15.468 10.829 -33.758 1.00 68.94 126 TYR A N 1
ATOM 1012 C CA . TYR A 1 126 ? 16.517 11.353 -34.642 1.00 68.94 126 TYR A CA 1
ATOM 1013 C C . TYR A 1 126 ? 16.423 10.805 -36.073 1.00 68.94 126 TYR A C 1
ATOM 1015 O O . TYR A 1 126 ? 16.647 11.561 -37.022 1.00 68.94 126 TYR A O 1
ATOM 1023 N N . ASP A 1 127 ? 16.019 9.544 -36.258 1.00 63.66 127 ASP A N 1
ATOM 1024 C CA . ASP A 1 127 ? 15.789 8.972 -37.594 1.00 63.66 127 ASP A CA 1
ATOM 1025 C C . ASP A 1 127 ? 14.651 9.694 -38.349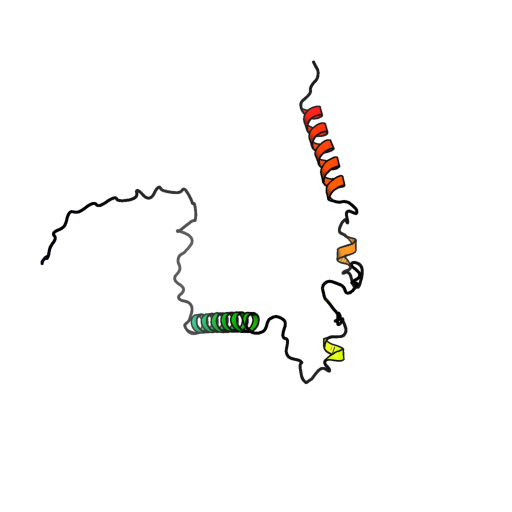 1.00 63.66 127 ASP A C 1
ATOM 1027 O O . ASP A 1 127 ? 14.696 9.832 -39.576 1.00 63.66 127 ASP A O 1
ATOM 1031 N N . LEU A 1 128 ? 13.657 10.234 -37.629 1.00 60.50 128 LEU A N 1
ATOM 1032 C CA . LEU A 1 128 ? 12.568 11.034 -38.207 1.00 60.50 128 LEU A CA 1
ATOM 1033 C C . LEU A 1 128 ? 12.975 12.465 -38.605 1.00 60.50 128 LEU A C 1
ATOM 1035 O O . LEU A 1 128 ? 12.302 13.060 -39.449 1.00 60.50 128 LEU A O 1
ATOM 1039 N N . GLU A 1 129 ? 14.066 13.017 -38.061 1.00 59.72 129 GLU A N 1
ATOM 1040 C CA . GLU A 1 129 ? 14.581 14.344 -38.448 1.00 59.72 129 GLU A CA 1
ATOM 1041 C C . GLU A 1 129 ? 15.440 14.317 -39.730 1.00 59.72 129 GLU A C 1
ATOM 1043 O O . GLU A 1 129 ? 15.831 15.368 -40.241 1.00 59.72 129 GLU A O 1
ATOM 1048 N N . GLY A 1 130 ? 15.663 13.136 -40.320 1.00 57.78 130 GLY A N 1
ATOM 1049 C CA . GLY A 1 130 ? 16.144 13.011 -41.698 1.00 57.78 130 GLY A CA 1
ATOM 1050 C C . GLY A 1 130 ? 17.624 13.346 -41.891 1.00 57.78 130 GLY A C 1
ATOM 1051 O O . GLY A 1 130 ? 17.971 14.083 -42.815 1.00 57.78 130 GLY A O 1
ATOM 1052 N N . GLY A 1 131 ? 18.499 12.773 -41.059 1.00 52.38 131 GLY A N 1
ATOM 1053 C CA . GLY A 1 131 ? 19.964 12.921 -41.101 1.00 52.38 131 GLY A CA 1
ATOM 1054 C C . GLY A 1 131 ? 20.680 12.323 -42.328 1.00 52.38 131 GLY A C 1
ATOM 1055 O O . GLY A 1 131 ? 21.719 11.685 -42.179 1.00 52.38 131 GLY A O 1
ATOM 1056 N N . GLY A 1 132 ? 20.141 12.506 -43.537 1.00 50.22 132 GLY A N 1
ATOM 1057 C CA . GLY A 1 132 ? 20.765 12.112 -44.801 1.00 50.22 132 GLY A CA 1
ATOM 1058 C C . GLY A 1 132 ? 21.536 13.262 -45.454 1.00 50.22 132 GLY A C 1
ATOM 1059 O O . GLY A 1 132 ? 20.921 14.166 -46.022 1.00 50.22 132 GLY A O 1
ATOM 1060 N N . VAL A 1 133 ? 22.871 13.189 -45.419 1.00 42.50 133 VAL A N 1
ATOM 1061 C CA . VAL A 1 133 ? 23.823 14.074 -46.126 1.00 42.50 133 VAL A CA 1
ATOM 1062 C C . VAL A 1 133 ? 24.905 13.273 -46.846 1.00 42.50 133 VAL A C 1
ATOM 1064 O O . VAL A 1 133 ? 25.289 12.205 -46.320 1.00 42.50 133 VAL A O 1
#

pLDDT: mean 78.59, std 20.12, range [35.34, 96.31]

Radius of gyration: 32.57 Å; chains: 1; bounding box: 56×76×80 Å

Secondary structure (DSSP, 8-state):
--------------------------TTS--------HHHHHHHHHHHHHHHHHHHHHHHSTT-----TTS-HHHHTTT----S-TTTS---TTTT--GGGGGSPP-TTHHHHHHHHHHHHHHHHHHHTT---

InterPro domains:
  IPR007034 Ribosome biogenesis protein BMS1/TSR1, C-terminal [PF04950] (65-120)
  IPR039761 Ribosome biogenesis protein Bms1/Tsr1 [PTHR12858] (26-121)

Organism: NCBI:txid141414

Foldseek 3Di:
DDDDDDDDDDDDDDDDPDDDDPPPDPPPPDPPPPPPDPVRVVVVVVVVVVVVVVVVVCVVDPPDDDDDPVDPPCRVCVVPDDDPDPVPGDDDPPPPDDPCVVVDDDDPCVVVVVVVVVVVVVVVVVVVVPPDD